Protein AF-A0AB33KWY1-F1 (afdb_monomer_lite)

Secondary structure (DSSP, 8-state):
-----------------------------S-B-TTS-B--EEEEE-PPP--------------------PPP-EEEEEPTTS--EEEEE-HHHHHHHHHHHHHHHHHHHHSPPSSPEEEEGGG--TT-EE-SSS-EEEEEEEEETTEEEEEEEETTS-EEEEEEETT-EEEEEEPPP---

Radius of gyration: 31.75 Å; chains: 1; bounding box: 104×42×76 Å

Structure (mmCIF, N/CA/C/O backbone):
data_AF-A0AB33KWY1-F1
#
_entry.id   AF-A0AB33KWY1-F1
#
loop_
_atom_site.group_PDB
_atom_site.id
_atom_site.type_symbol
_atom_site.label_atom_id
_atom_site.label_alt_id
_atom_site.label_comp_id
_atom_site.label_asym_id
_atom_site.label_entity_id
_atom_site.label_seq_id
_atom_site.pdbx_PDB_ins_code
_atom_site.Cartn_x
_atom_site.Cartn_y
_atom_site.Cartn_z
_atom_site.occupancy
_atom_site.B_iso_or_equiv
_atom_site.auth_seq_id
_atom_site.auth_comp_id
_atom_site.auth_asym_id
_atom_site.auth_atom_id
_atom_site.pdbx_PDB_model_num
ATOM 1 N N . MET A 1 1 ? 83.513 -24.242 29.866 1.00 37.44 1 MET A N 1
ATOM 2 C CA . MET A 1 1 ? 82.683 -25.271 29.199 1.00 37.44 1 MET A CA 1
ATOM 3 C C . MET A 1 1 ? 81.243 -24.790 29.287 1.00 37.44 1 MET A C 1
ATOM 5 O O . MET A 1 1 ? 80.741 -24.679 30.389 1.00 37.44 1 MET A O 1
ATOM 9 N N . LEU A 1 2 ? 80.752 -24.073 28.278 1.00 33.34 2 LEU A N 1
ATOM 10 C CA . LEU A 1 2 ? 80.119 -24.556 27.037 1.00 33.34 2 LEU A CA 1
ATOM 11 C C . LEU A 1 2 ? 78.645 -24.973 27.215 1.00 33.34 2 LEU A C 1
ATOM 13 O O . LEU A 1 2 ? 78.361 -26.054 27.707 1.00 33.34 2 LEU A O 1
ATOM 17 N N . ALA A 1 3 ? 77.793 -24.087 26.679 1.00 32.53 3 ALA A N 1
ATOM 18 C CA . ALA A 1 3 ? 76.580 -24.318 25.887 1.00 32.53 3 ALA A CA 1
ATOM 19 C C . ALA A 1 3 ? 75.282 -24.835 26.547 1.00 32.53 3 ALA A C 1
ATOM 21 O O . ALA A 1 3 ? 75.235 -25.874 27.189 1.00 32.53 3 ALA A O 1
ATOM 22 N N . GLY A 1 4 ? 74.193 -24.117 26.244 1.00 32.44 4 GLY A N 1
ATOM 23 C CA . GLY A 1 4 ? 72.795 -24.488 26.493 1.00 32.44 4 GLY A CA 1
ATOM 24 C C . GLY A 1 4 ? 71.893 -23.252 26.356 1.00 32.44 4 GLY A C 1
ATOM 25 O O . GLY A 1 4 ? 71.630 -22.580 27.339 1.00 32.44 4 GLY A O 1
ATOM 26 N N . ALA A 1 5 ? 71.685 -22.730 25.144 1.00 35.81 5 ALA A N 1
ATOM 27 C CA . ALA A 1 5 ? 70.582 -23.073 24.234 1.00 35.81 5 ALA A CA 1
ATOM 28 C C . ALA A 1 5 ? 69.291 -22.275 24.514 1.00 35.81 5 ALA A C 1
ATOM 30 O O . ALA A 1 5 ? 68.723 -22.355 25.596 1.00 35.81 5 ALA A O 1
ATOM 31 N N . GLY A 1 6 ? 68.796 -21.566 23.487 1.00 36.12 6 GLY A N 1
ATOM 32 C CA . GLY A 1 6 ? 67.370 -21.234 23.384 1.00 36.12 6 GLY A CA 1
ATOM 33 C C . GLY A 1 6 ? 66.984 -19.769 23.178 1.00 36.12 6 GLY A C 1
ATOM 34 O O . GLY A 1 6 ? 66.103 -19.280 23.878 1.00 36.12 6 GLY A O 1
ATOM 35 N N . GLN A 1 7 ? 67.550 -19.077 22.184 1.00 37.16 7 GLN A N 1
ATOM 36 C CA . GLN A 1 7 ? 66.869 -17.931 21.567 1.00 37.16 7 GLN A CA 1
ATOM 37 C C . GLN A 1 7 ? 65.548 -18.412 20.947 1.00 37.16 7 GLN A C 1
ATOM 39 O O . GLN A 1 7 ? 65.553 -19.173 19.981 1.00 37.16 7 GLN A O 1
ATOM 44 N N . ARG A 1 8 ? 64.414 -17.969 21.499 1.00 41.50 8 ARG A N 1
ATOM 45 C CA . ARG A 1 8 ? 63.113 -18.027 20.824 1.00 41.50 8 ARG A CA 1
ATOM 46 C C . ARG A 1 8 ? 62.807 -16.647 20.232 1.00 41.50 8 ARG A C 1
ATOM 48 O O . ARG A 1 8 ? 62.908 -15.660 20.960 1.00 41.50 8 ARG A O 1
ATOM 55 N N . PRO A 1 9 ? 62.480 -16.559 18.934 1.00 45.38 9 PRO A N 1
ATOM 56 C CA . PRO A 1 9 ? 62.230 -15.291 18.267 1.00 45.38 9 PRO A CA 1
ATOM 57 C C . PRO A 1 9 ? 60.916 -14.664 18.735 1.00 45.38 9 PRO A C 1
ATOM 59 O O . PRO A 1 9 ? 59.958 -15.354 19.088 1.00 45.38 9 PRO A O 1
ATOM 62 N N . TYR A 1 10 ? 60.903 -13.332 18.702 1.00 35.53 10 TYR A N 1
ATOM 63 C CA . TYR A 1 10 ? 59.725 -12.486 18.814 1.00 35.53 10 TYR A CA 1
ATOM 64 C C . TYR A 1 10 ? 58.577 -13.054 17.974 1.00 35.53 10 TYR A C 1
ATOM 66 O O . TYR A 1 10 ? 58.658 -13.118 16.748 1.00 35.53 10 TYR A O 1
ATOM 74 N N . GLY A 1 11 ? 57.501 -13.461 18.646 1.00 34.72 11 GLY A N 1
ATOM 75 C CA . GLY A 1 11 ? 56.232 -13.740 17.997 1.00 34.72 11 GLY A CA 1
ATOM 76 C C . GLY A 1 11 ? 55.679 -12.439 17.431 1.00 34.72 11 GLY A C 1
ATOM 77 O O . GLY A 1 11 ? 55.126 -11.624 18.168 1.00 34.72 11 GLY A O 1
ATOM 78 N N . THR A 1 12 ? 55.834 -12.242 16.125 1.00 39.66 12 THR A N 1
ATOM 79 C CA . THR A 1 12 ? 55.033 -11.292 15.360 1.00 39.66 12 THR A CA 1
ATOM 80 C C . THR A 1 12 ? 53.577 -11.714 15.532 1.00 39.66 12 THR A C 1
ATOM 82 O O . THR A 1 12 ? 53.127 -12.676 14.916 1.00 39.66 12 THR A O 1
ATOM 85 N N . ARG A 1 13 ? 52.838 -11.039 16.421 1.00 39.28 13 ARG A N 1
ATOM 86 C CA . ARG A 1 13 ? 51.375 -11.113 16.437 1.00 39.28 13 ARG A CA 1
ATOM 87 C C . ARG A 1 13 ? 50.901 -10.560 15.098 1.00 39.28 13 ARG A C 1
ATOM 89 O O . ARG A 1 13 ? 50.870 -9.346 14.897 1.00 39.28 13 ARG A O 1
ATOM 96 N N . GLU A 1 14 ? 50.581 -11.467 14.183 1.00 36.00 14 GLU A N 1
ATOM 97 C CA . GLU A 1 14 ? 49.795 -11.166 12.999 1.00 36.00 14 GLU A CA 1
ATOM 98 C C . GLU A 1 14 ? 48.543 -10.418 13.454 1.00 36.00 14 GLU A C 1
ATOM 100 O O . GLU A 1 14 ? 47.759 -10.899 14.276 1.00 36.00 14 GLU A O 1
ATOM 105 N N . ARG A 1 15 ? 48.398 -9.183 12.969 1.00 42.16 15 ARG A N 1
ATOM 106 C CA . ARG A 1 15 ? 47.143 -8.451 13.091 1.00 42.16 15 ARG A CA 1
ATOM 107 C C . ARG A 1 15 ? 46.067 -9.336 12.461 1.00 42.16 15 ARG A C 1
ATOM 109 O O . ARG A 1 15 ? 46.265 -9.740 11.312 1.00 42.16 15 ARG A O 1
ATOM 116 N N . PRO A 1 16 ? 44.944 -9.622 13.137 1.00 36.81 16 PRO A N 1
ATOM 117 C CA . PRO A 1 16 ? 43.818 -10.210 12.443 1.00 36.81 16 PRO A CA 1
ATOM 118 C C . PRO A 1 16 ? 43.445 -9.228 11.333 1.00 36.81 16 PRO A C 1
ATOM 120 O O . PRO A 1 16 ? 43.074 -8.083 11.602 1.00 36.81 16 PRO A O 1
ATOM 123 N N . ARG A 1 17 ? 43.636 -9.652 10.075 1.00 39.31 17 ARG A N 1
ATOM 124 C CA . ARG A 1 17 ? 42.999 -9.006 8.931 1.00 39.31 17 ARG A CA 1
ATOM 125 C C . ARG A 1 17 ? 41.537 -8.904 9.316 1.00 39.31 17 ARG A C 1
ATOM 127 O O . ARG A 1 17 ? 40.908 -9.934 9.559 1.00 39.31 17 ARG A O 1
ATOM 134 N N . ALA A 1 18 ? 41.046 -7.674 9.428 1.00 36.94 18 ALA A N 1
ATOM 135 C CA . ALA A 1 18 ? 39.626 -7.422 9.444 1.00 36.94 18 ALA A CA 1
ATOM 136 C C . ALA A 1 18 ? 39.062 -8.224 8.272 1.00 36.94 18 ALA A C 1
ATOM 138 O O . ALA A 1 18 ? 39.355 -7.922 7.112 1.00 36.94 18 ALA A O 1
ATOM 139 N N . ARG A 1 19 ? 38.323 -9.296 8.580 1.00 39.16 19 ARG A N 1
ATOM 140 C CA . ARG A 1 19 ? 37.259 -9.706 7.688 1.00 39.16 19 ARG A CA 1
ATOM 141 C C . ARG A 1 19 ? 36.427 -8.444 7.577 1.00 39.16 19 ARG A C 1
ATOM 143 O O . ARG A 1 19 ? 35.777 -8.034 8.532 1.00 39.16 19 ARG A O 1
ATOM 150 N N . GLN A 1 20 ? 36.561 -7.761 6.450 1.00 38.94 20 GLN A N 1
ATOM 151 C CA . GLN A 1 20 ? 35.429 -7.041 5.925 1.00 38.94 20 GLN A CA 1
ATOM 152 C C . GLN A 1 20 ? 34.427 -8.154 5.651 1.00 38.94 20 GLN A C 1
ATOM 154 O O . GLN A 1 20 ? 34.412 -8.739 4.572 1.00 38.94 20 GLN A O 1
ATOM 159 N N . ASP A 1 21 ? 33.684 -8.527 6.692 1.00 34.88 21 ASP A N 1
ATOM 160 C CA . ASP A 1 21 ? 32.344 -9.024 6.510 1.00 34.88 21 ASP A CA 1
ATOM 161 C C . ASP A 1 21 ? 31.674 -7.857 5.794 1.00 34.88 21 ASP A C 1
ATOM 163 O O . ASP A 1 21 ? 31.240 -6.869 6.386 1.00 34.88 21 ASP A O 1
ATOM 167 N N . THR A 1 22 ? 31.748 -7.888 4.465 1.00 40.47 22 THR A N 1
ATOM 168 C CA . THR A 1 22 ? 30.72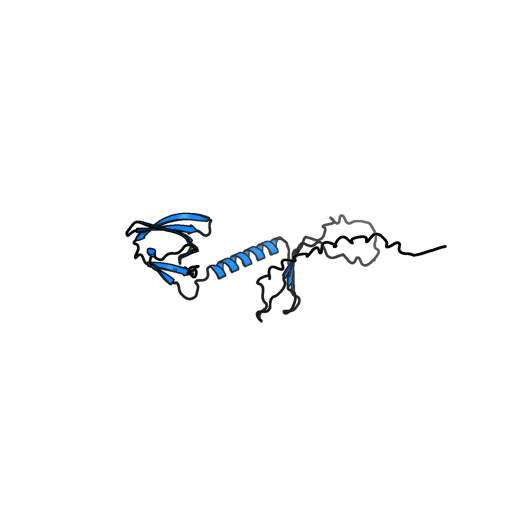8 -7.270 3.654 1.00 40.47 22 THR A CA 1
ATOM 169 C C . THR A 1 22 ? 29.486 -8.003 4.116 1.00 40.47 22 THR A C 1
ATOM 171 O O . THR A 1 22 ? 29.190 -9.101 3.652 1.00 40.47 22 THR A O 1
ATOM 174 N N . GLU A 1 23 ? 28.819 -7.446 5.126 1.00 34.72 23 GLU A N 1
ATOM 175 C CA . GLU A 1 23 ? 27.403 -7.652 5.335 1.00 34.72 23 GLU A CA 1
ATOM 176 C C . GLU A 1 23 ? 26.762 -7.121 4.057 1.00 34.72 23 GLU A C 1
ATOM 178 O O . GLU A 1 23 ? 26.259 -6.000 3.978 1.00 34.72 23 GLU A O 1
ATOM 183 N N . GLU A 1 24 ? 26.855 -7.935 3.005 1.00 37.22 24 GLU A N 1
ATOM 184 C CA . GLU A 1 24 ? 25.939 -7.957 1.896 1.00 37.22 24 GLU A CA 1
ATOM 185 C C . GLU A 1 24 ? 24.619 -8.305 2.561 1.00 37.22 24 GLU A C 1
ATOM 187 O O . GLU A 1 24 ? 24.208 -9.461 2.664 1.00 37.22 24 GLU A O 1
ATOM 192 N N . THR A 1 25 ? 24.011 -7.270 3.139 1.00 32.94 25 THR A N 1
ATOM 193 C CA . THR A 1 25 ? 22.641 -7.263 3.597 1.00 32.94 25 THR A CA 1
ATOM 194 C C . THR A 1 25 ? 21.845 -7.422 2.316 1.00 32.94 25 THR A C 1
ATOM 196 O O . THR A 1 25 ? 21.351 -6.459 1.733 1.00 32.94 25 THR A O 1
ATOM 199 N N . THR A 1 26 ? 21.800 -8.659 1.825 1.00 44.25 26 THR A N 1
ATOM 200 C CA . THR A 1 26 ? 20.863 -9.111 0.821 1.00 44.25 26 THR A CA 1
ATOM 201 C C . THR A 1 26 ? 19.531 -9.050 1.540 1.00 44.25 26 THR A C 1
ATOM 203 O O . THR A 1 26 ? 19.062 -10.033 2.109 1.00 44.25 26 THR A O 1
ATOM 206 N N . MET A 1 27 ? 18.953 -7.849 1.617 1.00 43.56 27 MET A N 1
ATOM 207 C CA . MET A 1 27 ? 17.535 -7.714 1.884 1.00 43.56 27 MET A CA 1
ATOM 208 C C . MET A 1 27 ? 16.878 -8.530 0.784 1.00 43.56 27 MET A C 1
ATOM 210 O O . MET A 1 27 ? 16.948 -8.156 -0.386 1.00 43.56 27 MET A O 1
ATOM 214 N N . GLY A 1 28 ? 16.375 -9.716 1.143 1.00 52.44 28 GLY A N 1
ATOM 215 C CA . GLY A 1 28 ? 15.718 -10.601 0.196 1.00 52.44 28 GLY A CA 1
ATOM 216 C C . GLY A 1 28 ? 14.698 -9.762 -0.552 1.00 52.44 28 GLY A C 1
ATOM 217 O O . GLY A 1 28 ? 13.846 -9.143 0.079 1.00 52.44 28 GLY A O 1
ATOM 218 N N . SER A 1 29 ? 14.836 -9.680 -1.876 1.00 63.66 29 SER A N 1
ATOM 219 C CA . SER A 1 29 ? 14.166 -8.671 -2.705 1.00 63.66 29 SER A CA 1
ATOM 220 C C . SER A 1 29 ? 12.630 -8.695 -2.609 1.00 63.66 29 SER A C 1
ATOM 222 O O . SER A 1 29 ? 11.982 -7.861 -3.229 1.00 63.66 29 SER A O 1
ATOM 224 N N . GLY A 1 30 ? 12.036 -9.667 -1.903 1.00 75.62 30 GLY A N 1
ATOM 225 C CA . GLY A 1 30 ? 10.594 -9.910 -1.832 1.00 75.62 30 GLY A CA 1
ATOM 226 C C . GLY A 1 30 ? 10.006 -10.432 -3.144 1.00 75.62 30 GLY A C 1
ATOM 227 O O . GLY A 1 30 ? 8.813 -10.701 -3.219 1.00 75.62 30 GLY A O 1
ATOM 228 N N . ILE A 1 31 ? 10.840 -10.584 -4.173 1.00 79.00 31 ILE A N 1
ATOM 229 C CA . ILE A 1 31 ? 10.451 -10.994 -5.517 1.00 79.00 31 ILE A CA 1
ATOM 230 C C . ILE A 1 31 ? 10.595 -12.509 -5.613 1.00 79.00 31 ILE A C 1
ATOM 232 O O . ILE A 1 31 ? 11.632 -13.072 -5.253 1.00 79.00 31 ILE A O 1
ATOM 236 N N . THR A 1 32 ? 9.538 -13.159 -6.092 1.00 83.38 32 THR A N 1
ATOM 237 C CA . THR A 1 32 ? 9.484 -14.605 -6.315 1.00 83.38 32 THR A CA 1
ATOM 238 C C . THR A 1 32 ? 9.068 -14.908 -7.750 1.00 83.38 32 THR A C 1
ATOM 240 O O . THR A 1 32 ? 8.419 -14.085 -8.397 1.00 83.38 32 THR A O 1
ATOM 243 N N . ASP A 1 33 ? 9.486 -16.060 -8.269 1.00 81.31 33 ASP A N 1
ATOM 244 C CA . ASP A 1 33 ? 8.992 -16.575 -9.542 1.00 81.31 33 ASP A CA 1
ATOM 245 C C . ASP A 1 33 ? 7.571 -17.146 -9.410 1.00 81.31 33 ASP A C 1
ATOM 247 O O . ASP A 1 33 ? 6.981 -17.168 -8.328 1.00 81.31 33 ASP A O 1
ATOM 251 N N . ALA A 1 34 ? 7.007 -17.614 -10.525 1.00 81.12 34 ALA A N 1
ATOM 252 C CA . ALA A 1 34 ? 5.677 -18.222 -10.543 1.00 81.12 34 ALA A CA 1
ATOM 253 C C . ALA A 1 34 ? 5.570 -19.487 -9.663 1.00 81.12 34 ALA A C 1
ATOM 255 O O . ALA A 1 34 ? 4.470 -19.840 -9.245 1.00 81.12 34 ALA A O 1
ATOM 256 N N . ASP A 1 35 ? 6.698 -20.134 -9.352 1.00 82.12 35 ASP A N 1
ATOM 257 C CA . ASP A 1 35 ? 6.786 -21.293 -8.461 1.00 82.12 35 ASP A CA 1
ATOM 258 C C . ASP A 1 35 ? 7.011 -20.883 -6.988 1.00 82.12 35 ASP A C 1
ATOM 260 O O . ASP A 1 35 ? 7.187 -21.739 -6.116 1.00 82.12 35 ASP A O 1
ATOM 264 N N . GLY A 1 36 ? 7.019 -19.578 -6.689 1.00 81.00 36 GLY A N 1
ATOM 265 C CA . GLY A 1 36 ? 7.222 -19.024 -5.351 1.00 81.00 36 GLY A CA 1
ATOM 266 C C . GLY A 1 36 ? 8.678 -19.027 -4.879 1.00 81.00 36 GLY A C 1
ATOM 267 O O . GLY A 1 36 ? 8.938 -18.829 -3.690 1.00 81.00 36 GLY A O 1
ATOM 268 N N . ARG A 1 37 ? 9.652 -19.258 -5.766 1.00 81.00 37 ARG A N 1
ATOM 269 C CA . ARG A 1 37 ? 11.077 -19.268 -5.410 1.00 81.00 37 ARG A CA 1
ATOM 270 C C . ARG A 1 37 ? 11.650 -17.855 -5.450 1.00 81.00 37 ARG A C 1
ATOM 272 O O . ARG A 1 37 ? 11.329 -17.112 -6.372 1.00 81.00 37 ARG A O 1
ATOM 279 N N . PRO A 1 38 ? 12.520 -17.469 -4.501 1.00 80.12 38 PRO A N 1
ATOM 280 C CA . PRO A 1 38 ? 13.109 -16.135 -4.483 1.00 80.12 38 PRO A CA 1
ATOM 281 C C . PRO A 1 38 ? 13.958 -15.880 -5.734 1.00 80.12 38 PRO A C 1
ATOM 283 O O . PRO A 1 38 ? 14.770 -16.719 -6.124 1.00 80.12 38 PRO A O 1
ATOM 286 N N . VAL A 1 39 ? 13.787 -14.698 -6.325 1.00 81.62 39 VAL A N 1
ATOM 287 C CA . VAL A 1 39 ? 14.486 -14.259 -7.539 1.00 81.62 39 VAL A CA 1
ATOM 288 C C . VAL A 1 39 ? 15.340 -13.029 -7.218 1.00 81.62 39 VAL A C 1
ATOM 290 O O . VAL A 1 39 ? 14.798 -11.994 -6.819 1.00 81.62 39 VAL A O 1
ATOM 293 N N . PRO A 1 40 ? 16.672 -13.097 -7.394 1.00 81.62 40 PRO A N 1
ATOM 294 C CA . PRO A 1 40 ? 17.539 -11.931 -7.266 1.00 81.62 40 PRO A CA 1
ATOM 295 C C . PRO A 1 40 ? 17.300 -10.937 -8.406 1.00 81.62 40 PRO A C 1
ATOM 297 O O . PRO A 1 40 ? 17.252 -11.330 -9.577 1.00 81.62 40 PRO A O 1
ATOM 300 N N . VAL A 1 41 ? 17.217 -9.647 -8.067 1.00 82.31 41 VAL A N 1
ATOM 301 C CA . VAL A 1 41 ? 17.056 -8.555 -9.035 1.00 82.31 41 VAL A CA 1
ATOM 302 C C . VAL A 1 41 ? 18.232 -7.596 -8.949 1.00 82.31 41 VAL A C 1
ATOM 304 O O . VAL A 1 41 ? 18.570 -7.102 -7.876 1.00 82.31 41 VAL A O 1
ATOM 307 N N . THR A 1 42 ? 18.847 -7.309 -10.092 1.00 83.00 42 THR A N 1
ATOM 308 C CA . THR A 1 42 ? 19.923 -6.321 -10.209 1.00 83.00 42 THR A CA 1
ATOM 309 C C . THR A 1 42 ? 19.489 -5.213 -11.158 1.00 83.00 42 THR A C 1
ATOM 311 O O . THR A 1 42 ? 19.101 -5.483 -12.294 1.00 83.00 42 THR A O 1
ATOM 314 N N . VAL A 1 43 ? 19.572 -3.962 -10.701 1.00 83.75 43 VAL A N 1
ATOM 315 C CA . VAL A 1 43 ? 19.326 -2.773 -11.525 1.00 83.75 43 VAL A CA 1
ATOM 316 C C . VAL A 1 43 ? 20.656 -2.081 -11.779 1.00 83.75 43 VAL A C 1
ATOM 318 O O . VAL A 1 43 ? 21.350 -1.694 -10.841 1.00 83.75 43 VAL A O 1
ATOM 321 N N . THR A 1 44 ? 21.016 -1.922 -13.047 1.00 83.75 44 THR A N 1
ATOM 322 C CA . THR A 1 44 ? 22.267 -1.282 -13.460 1.00 83.75 44 THR A CA 1
ATOM 323 C C . THR A 1 44 ? 21.970 -0.002 -14.225 1.00 83.75 44 THR A C 1
ATOM 325 O O . THR A 1 44 ? 21.331 -0.031 -15.279 1.00 83.75 44 THR A O 1
ATOM 328 N N . ALA A 1 45 ? 22.472 1.124 -13.723 1.00 75.88 45 ALA A N 1
ATOM 329 C CA . ALA A 1 45 ? 22.663 2.324 -14.528 1.00 75.88 45 ALA A CA 1
ATOM 330 C C . ALA A 1 45 ? 24.024 2.179 -15.220 1.00 75.88 45 ALA A C 1
ATOM 332 O O . ALA A 1 45 ? 25.035 2.073 -14.530 1.00 75.88 45 ALA A O 1
ATOM 333 N N . GLY A 1 46 ? 24.061 2.076 -16.550 1.00 64.06 46 GLY A N 1
ATOM 334 C CA . GLY A 1 46 ? 25.292 1.664 -17.224 1.00 64.06 46 GLY A CA 1
ATOM 335 C C . GLY A 1 46 ? 25.410 2.106 -18.674 1.00 64.06 46 GLY A C 1
ATOM 336 O O . GLY A 1 46 ? 24.491 1.915 -19.465 1.00 64.06 46 GLY A O 1
ATOM 337 N N . GLU A 1 47 ? 26.573 2.699 -18.937 1.00 54.69 47 GLU A N 1
ATOM 338 C CA . GLU A 1 47 ? 27.167 3.232 -20.167 1.00 54.69 47 GLU A CA 1
ATOM 339 C C . GLU A 1 47 ? 27.143 2.282 -21.382 1.00 54.69 47 GLU A C 1
ATO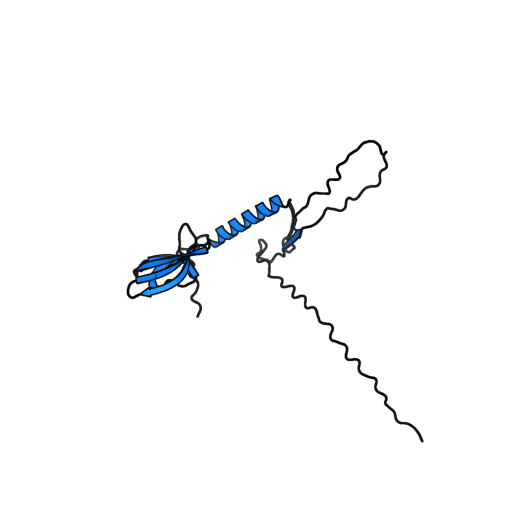M 341 O O . GLU A 1 47 ? 26.788 1.107 -21.270 1.00 54.69 47 GLU A O 1
ATOM 346 N N . PRO A 1 48 ? 27.469 2.792 -22.580 1.00 43.84 48 PRO A N 1
ATOM 347 C CA . PRO A 1 48 ? 27.133 2.125 -23.820 1.00 43.84 48 PRO A CA 1
ATOM 348 C C . PRO A 1 48 ? 27.894 0.844 -24.098 1.00 43.84 48 PRO A C 1
ATOM 350 O O . PRO A 1 48 ? 29.039 0.663 -23.693 1.00 43.84 48 PRO A O 1
ATOM 353 N N . ALA A 1 49 ? 27.250 -0.008 -24.896 1.00 44.69 49 ALA A N 1
ATOM 354 C CA . ALA A 1 49 ? 27.885 -1.170 -25.489 1.00 44.69 49 ALA A CA 1
ATOM 355 C C . ALA A 1 49 ? 29.212 -0.771 -26.167 1.00 44.69 49 ALA A C 1
ATOM 357 O O . ALA A 1 49 ? 29.244 0.242 -26.874 1.00 44.69 49 ALA A O 1
ATOM 358 N N . PRO A 1 50 ? 30.298 -1.546 -25.996 1.00 39.81 50 PRO A N 1
ATOM 359 C CA . PRO A 1 50 ? 31.520 -1.309 -26.741 1.00 39.81 50 PRO A CA 1
ATOM 360 C C . PRO A 1 50 ? 31.226 -1.496 -28.231 1.00 39.81 50 PRO A C 1
ATOM 362 O O . PRO A 1 50 ? 30.878 -2.590 -28.678 1.00 39.81 50 PRO A O 1
ATOM 365 N N . SER A 1 51 ? 31.357 -0.414 -28.998 1.00 41.84 51 SER A N 1
ATOM 366 C CA . SER A 1 51 ? 31.390 -0.464 -30.454 1.00 41.84 51 SER A CA 1
ATOM 367 C C . SER A 1 51 ? 32.549 -1.362 -30.877 1.00 41.84 51 SER A C 1
ATOM 369 O O . SER A 1 51 ? 33.709 -0.958 -30.827 1.00 41.84 51 SER A O 1
ATOM 371 N N . THR A 1 52 ? 32.256 -2.585 -31.308 1.00 37.28 52 THR A N 1
ATOM 372 C CA . THR A 1 52 ? 33.189 -3.360 -32.125 1.00 37.28 52 THR A CA 1
ATOM 373 C C . THR A 1 52 ? 33.315 -2.648 -33.465 1.00 37.28 52 THR A C 1
ATOM 375 O O . THR A 1 52 ? 32.498 -2.847 -34.364 1.00 37.28 52 THR A O 1
ATOM 378 N N . VAL A 1 53 ? 34.301 -1.759 -33.576 1.00 37.66 53 VAL A N 1
ATOM 379 C CA . VAL A 1 53 ? 34.675 -1.135 -34.845 1.00 37.66 53 VAL A CA 1
ATOM 380 C C . VAL A 1 53 ? 35.390 -2.207 -35.660 1.00 37.66 53 VAL A C 1
ATOM 382 O O . VAL A 1 53 ? 36.523 -2.576 -35.360 1.00 37.66 53 VAL A O 1
ATOM 385 N N . ALA A 1 54 ? 34.694 -2.767 -36.647 1.00 39.50 54 ALA A N 1
ATOM 386 C CA . ALA A 1 54 ? 35.337 -3.542 -37.693 1.00 39.50 54 ALA A CA 1
ATOM 387 C C . ALA A 1 54 ? 36.169 -2.576 -38.545 1.00 39.50 54 ALA A C 1
ATOM 389 O O . ALA A 1 54 ? 35.655 -1.599 -39.088 1.00 39.50 54 ALA A O 1
ATOM 390 N N . GLU A 1 55 ? 37.466 -2.847 -38.601 1.00 41.47 55 GLU A N 1
ATOM 391 C CA . GLU A 1 55 ? 38.462 -2.146 -39.398 1.00 41.47 55 GLU A CA 1
ATOM 392 C C . GLU A 1 55 ? 38.080 -2.231 -40.887 1.00 41.47 55 GLU A C 1
ATOM 394 O O . GLU A 1 55 ? 38.010 -3.314 -41.468 1.00 41.47 55 GLU A O 1
ATOM 399 N N . GLY A 1 56 ? 37.777 -1.087 -41.501 1.00 33.25 56 GLY A N 1
ATOM 400 C CA . GLY A 1 56 ? 37.392 -0.991 -42.906 1.00 33.25 56 GLY A CA 1
ATOM 401 C C . GLY A 1 56 ? 37.598 0.430 -43.413 1.00 33.25 56 GLY A C 1
ATOM 402 O O . GLY A 1 56 ? 36.805 1.321 -43.131 1.00 33.25 56 GLY A O 1
ATOM 403 N N . ALA A 1 57 ? 38.707 0.635 -44.118 1.00 46.41 57 ALA A N 1
ATOM 404 C CA . ALA A 1 57 ? 39.148 1.903 -44.681 1.00 46.41 57 ALA A CA 1
ATOM 405 C C . ALA A 1 57 ? 38.136 2.533 -45.662 1.00 46.41 57 ALA A C 1
ATOM 407 O O . ALA A 1 57 ? 37.715 1.863 -46.603 1.00 46.41 57 ALA A O 1
ATOM 408 N N . ALA A 1 58 ? 37.840 3.832 -45.499 1.00 36.09 58 ALA A N 1
ATOM 409 C CA . ALA A 1 58 ? 37.473 4.752 -46.587 1.00 36.09 58 ALA A CA 1
ATOM 410 C C . ALA A 1 58 ? 37.564 6.238 -46.149 1.00 36.09 58 ALA A C 1
ATOM 412 O O . ALA A 1 58 ? 37.063 6.610 -45.093 1.00 36.09 58 ALA A O 1
ATOM 413 N N . ASP A 1 59 ? 38.238 7.024 -46.996 1.00 34.78 59 ASP A N 1
ATOM 414 C CA . ASP A 1 59 ? 38.469 8.482 -47.121 1.00 34.78 59 ASP A CA 1
ATOM 415 C C . ASP A 1 59 ? 37.901 9.533 -46.126 1.00 34.78 59 ASP A C 1
ATOM 417 O O . ASP A 1 59 ? 36.708 9.537 -45.816 1.00 34.78 59 ASP A O 1
ATOM 421 N N . PRO A 1 60 ? 38.698 10.567 -45.751 1.00 41.34 60 PRO A N 1
ATOM 422 C CA . PRO A 1 60 ? 38.252 11.688 -44.931 1.00 41.34 60 PRO A CA 1
ATOM 423 C C . PRO A 1 60 ? 37.851 12.896 -45.794 1.00 41.34 60 PRO A C 1
ATOM 425 O O . PRO A 1 60 ? 38.605 13.857 -45.942 1.00 41.34 60 PRO A O 1
ATOM 428 N N . ALA A 1 61 ? 36.636 12.903 -46.334 1.00 43.78 61 ALA A N 1
ATOM 429 C CA . ALA A 1 61 ? 36.023 14.153 -46.772 1.00 43.78 61 ALA A CA 1
ATOM 430 C C . ALA A 1 61 ? 34.504 14.092 -46.604 1.00 43.78 61 ALA A C 1
ATOM 432 O O . ALA A 1 61 ? 33.810 13.369 -47.312 1.00 43.78 61 ALA A O 1
ATOM 433 N N . THR A 1 62 ? 33.997 14.961 -45.725 1.00 44.31 62 THR A N 1
ATOM 434 C CA . THR A 1 62 ? 32.573 15.272 -45.486 1.00 44.31 62 THR A CA 1
ATOM 435 C C . THR A 1 62 ? 31.815 14.322 -44.547 1.00 44.31 62 THR A C 1
ATOM 437 O O . THR A 1 62 ? 31.049 13.474 -44.983 1.00 44.31 62 THR A O 1
ATOM 440 N N . ALA A 1 63 ? 31.928 14.548 -43.234 1.00 40.44 63 ALA A N 1
ATOM 441 C CA . ALA A 1 63 ? 30.827 14.310 -42.295 1.00 40.44 63 ALA A CA 1
ATOM 442 C C . ALA A 1 63 ? 31.071 15.083 -40.990 1.00 40.44 63 ALA A C 1
ATOM 444 O O . ALA A 1 63 ? 31.854 14.673 -40.138 1.00 40.44 63 ALA A O 1
ATOM 445 N N . THR A 1 64 ? 30.357 16.190 -40.791 1.00 44.94 64 THR A N 1
ATOM 446 C CA . THR A 1 64 ? 30.031 16.702 -39.454 1.00 44.94 64 THR A CA 1
ATOM 447 C C . THR A 1 64 ? 29.056 15.726 -38.790 1.00 44.94 64 THR A C 1
ATOM 449 O O . THR A 1 64 ? 27.867 15.998 -38.640 1.00 44.94 64 THR A O 1
ATOM 452 N N . ALA A 1 65 ? 29.549 14.547 -38.410 1.00 45.69 65 ALA A N 1
ATOM 453 C CA . ALA A 1 65 ? 28.831 13.663 -37.512 1.00 45.69 65 ALA A CA 1
ATOM 454 C C . ALA A 1 65 ? 28.991 14.238 -36.103 1.00 45.69 65 ALA A C 1
ATOM 456 O O . ALA A 1 65 ? 30.051 14.155 -35.489 1.00 45.69 65 ALA A O 1
ATOM 457 N N . LYS A 1 66 ? 27.934 14.891 -35.618 1.00 47.47 66 LYS A N 1
ATOM 458 C CA . LYS A 1 66 ? 27.754 15.187 -34.200 1.00 47.47 66 LYS A CA 1
ATOM 459 C C . LYS A 1 66 ? 27.872 13.854 -33.463 1.00 47.47 66 LYS A C 1
ATOM 461 O O . LYS A 1 66 ? 26.945 13.048 -33.545 1.00 47.47 66 LYS A O 1
ATOM 466 N N . ASP A 1 67 ? 29.013 13.632 -32.817 1.00 46.94 67 ASP A N 1
ATOM 467 C CA . ASP A 1 67 ? 29.278 12.482 -31.959 1.00 46.94 67 ASP A CA 1
ATOM 468 C C . ASP A 1 67 ? 28.243 12.486 -30.832 1.00 46.94 67 ASP A C 1
ATOM 470 O O . ASP A 1 67 ? 28.365 13.159 -29.808 1.00 46.94 67 ASP A O 1
ATOM 474 N N . THR A 1 68 ? 27.108 11.855 -31.111 1.00 48.25 68 THR A N 1
ATOM 475 C CA . THR A 1 68 ? 26.023 11.711 -30.160 1.00 48.25 68 THR A CA 1
ATOM 476 C C . THR A 1 68 ? 26.335 10.404 -29.484 1.00 48.25 68 THR A C 1
ATOM 478 O O . THR A 1 68 ? 25.913 9.344 -29.949 1.00 48.25 68 THR A O 1
ATOM 481 N N . GLY A 1 69 ? 27.157 10.504 -28.437 1.00 57.78 69 GLY A N 1
ATOM 482 C CA . GLY A 1 69 ? 27.478 9.383 -27.581 1.00 57.78 69 GLY A CA 1
ATOM 483 C C . GLY A 1 69 ? 26.201 8.578 -27.293 1.00 57.78 69 GLY A C 1
ATOM 484 O O . GLY A 1 69 ? 25.123 9.158 -27.118 1.00 57.78 69 GLY A O 1
ATOM 485 N N . PRO A 1 70 ? 26.281 7.250 -27.333 1.00 64.44 70 PRO A N 1
ATOM 486 C CA . PRO 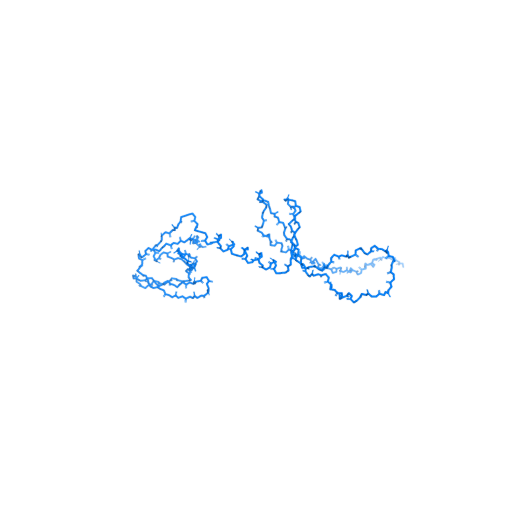A 1 70 ? 25.128 6.370 -27.182 1.00 64.44 70 PRO A CA 1
ATOM 487 C C . PRO A 1 70 ? 24.282 6.731 -25.952 1.00 64.44 70 PRO A C 1
ATOM 489 O O . PRO A 1 70 ? 24.786 6.956 -24.852 1.00 64.44 70 PRO A O 1
ATOM 492 N N . ALA A 1 71 ? 22.971 6.826 -26.182 1.00 75.38 71 ALA A N 1
ATOM 493 C CA . ALA A 1 71 ? 22.023 7.348 -25.208 1.00 75.38 71 ALA A CA 1
ATOM 494 C C . ALA A 1 71 ? 22.006 6.508 -23.915 1.00 75.38 71 ALA A C 1
ATOM 496 O O . ALA A 1 71 ? 22.064 5.276 -23.994 1.00 75.38 71 ALA A O 1
ATOM 497 N N . PRO A 1 72 ? 21.864 7.144 -22.736 1.00 80.38 72 PRO A N 1
ATOM 498 C CA . PRO A 1 72 ? 21.851 6.448 -21.453 1.00 80.38 72 PRO A CA 1
ATOM 499 C C . PRO A 1 72 ? 20.724 5.409 -21.386 1.00 80.38 72 PRO A C 1
ATOM 501 O O . PRO A 1 72 ? 19.607 5.646 -21.859 1.00 80.38 72 PRO A O 1
ATOM 504 N N . ARG A 1 73 ? 21.014 4.261 -20.766 1.00 85.44 73 ARG A N 1
ATOM 505 C CA . ARG A 1 73 ? 20.082 3.140 -20.587 1.00 85.44 73 ARG A CA 1
ATOM 506 C C . ARG A 1 73 ? 20.024 2.703 -19.125 1.00 85.44 73 ARG A C 1
ATOM 508 O O . ARG A 1 73 ? 20.982 2.860 -18.370 1.00 85.44 73 ARG A O 1
ATOM 515 N N . VAL A 1 74 ? 18.888 2.127 -18.750 1.00 86.38 74 VAL A N 1
ATOM 516 C CA . VAL A 1 74 ? 18.669 1.444 -17.471 1.00 86.38 74 VAL A CA 1
ATOM 517 C C . VAL A 1 74 ? 18.484 -0.040 -17.761 1.00 86.38 74 VAL A C 1
ATOM 519 O O . VAL A 1 74 ? 17.638 -0.390 -18.582 1.00 86.38 74 VAL A O 1
ATOM 522 N N . GLY A 1 75 ? 19.277 -0.892 -17.113 1.00 85.88 75 GLY A N 1
ATOM 523 C CA . GLY A 1 75 ? 19.180 -2.349 -17.198 1.00 85.88 75 GLY A CA 1
ATOM 524 C C . GLY A 1 75 ? 18.512 -2.948 -15.962 1.00 85.88 75 GLY A C 1
ATOM 525 O O . GLY A 1 75 ? 18.796 -2.519 -14.845 1.00 85.88 75 GLY A O 1
ATOM 526 N N . ILE A 1 76 ? 17.647 -3.942 -16.158 1.00 84.12 76 ILE A N 1
ATOM 527 C CA . ILE A 1 76 ? 17.039 -4.756 -15.099 1.00 84.12 76 ILE A CA 1
ATOM 528 C C . ILE A 1 76 ? 17.333 -6.217 -15.424 1.00 84.12 76 ILE A C 1
ATOM 530 O O . ILE A 1 76 ? 17.001 -6.686 -16.513 1.00 84.12 76 ILE A O 1
ATOM 534 N N . ARG A 1 77 ? 17.950 -6.933 -14.485 1.00 84.69 77 ARG A N 1
ATOM 535 C CA . ARG A 1 77 ? 18.254 -8.361 -14.599 1.00 84.69 77 ARG A CA 1
ATOM 536 C C . ARG A 1 77 ? 17.546 -9.140 -13.499 1.00 84.69 77 ARG A C 1
ATOM 538 O O . ARG A 1 77 ? 17.743 -8.840 -12.324 1.00 84.69 77 ARG A O 1
ATOM 545 N N . LEU A 1 78 ? 16.781 -10.157 -13.890 1.00 80.25 78 LEU A N 1
ATOM 546 C CA . LEU A 1 78 ? 16.231 -11.190 -13.012 1.00 80.25 78 LEU A CA 1
ATOM 547 C C . LEU A 1 78 ? 17.093 -12.446 -13.173 1.00 80.25 78 LEU A C 1
ATOM 549 O O . LEU A 1 78 ? 17.263 -12.936 -14.291 1.00 80.25 78 LEU A O 1
ATOM 553 N N . SER A 1 79 ? 17.682 -12.928 -12.082 1.00 76.00 79 SER A N 1
ATOM 554 C CA . SER A 1 79 ? 18.549 -14.116 -12.104 1.00 76.00 79 SER A CA 1
ATOM 555 C C . SER A 1 79 ? 17.765 -15.398 -11.773 1.00 76.00 79 SER A C 1
ATOM 557 O O . SER A 1 79 ? 16.691 -15.308 -11.183 1.00 76.00 79 SER A O 1
ATOM 559 N N . PRO A 1 80 ? 18.271 -16.597 -12.130 1.00 69.31 80 PRO A N 1
ATOM 560 C CA . PRO A 1 80 ? 17.589 -17.874 -11.887 1.00 69.31 80 PRO A CA 1
ATOM 561 C C . PRO A 1 80 ? 17.114 -18.048 -10.431 1.00 69.31 80 PRO A C 1
ATOM 563 O O . PRO A 1 80 ? 17.745 -17.496 -9.524 1.00 69.31 80 PRO A O 1
ATOM 566 N N . PRO A 1 81 ? 16.039 -18.831 -10.192 1.00 57.47 81 PRO A N 1
ATOM 567 C CA . PRO A 1 81 ? 15.694 -20.056 -10.935 1.00 57.47 81 PRO A CA 1
ATOM 568 C C . PRO A 1 81 ? 14.752 -19.930 -12.153 1.00 57.47 81 PRO A C 1
ATOM 570 O O . PRO A 1 81 ? 14.649 -20.894 -12.906 1.00 57.47 81 PRO A O 1
ATOM 573 N N . ALA A 1 82 ? 14.140 -18.774 -12.422 1.00 58.09 82 ALA A N 1
ATOM 574 C CA . ALA A 1 82 ? 13.152 -18.595 -13.505 1.00 58.09 82 ALA A CA 1
ATOM 575 C C . ALA A 1 82 ? 13.725 -18.406 -14.932 1.00 58.09 82 ALA A C 1
ATOM 577 O O . ALA A 1 82 ? 12.979 -18.143 -15.875 1.00 58.09 82 ALA A O 1
ATOM 578 N N . GLY A 1 83 ? 15.044 -18.533 -15.103 1.00 61.25 83 GLY A N 1
ATOM 579 C CA . GLY A 1 83 ? 15.757 -18.121 -16.315 1.00 61.25 83 GLY A CA 1
ATOM 580 C C . GLY A 1 83 ? 16.248 -16.674 -16.232 1.00 61.25 83 GLY A C 1
ATOM 581 O O . GLY A 1 83 ? 15.721 -15.859 -15.479 1.00 61.25 83 GLY A O 1
ATOM 582 N N . GLU A 1 84 ? 17.315 -16.365 -16.966 1.00 71.25 84 GLU A N 1
ATOM 583 C CA . GLU A 1 84 ? 17.882 -15.018 -16.994 1.00 71.25 84 GLU A CA 1
ATOM 584 C C . GLU A 1 84 ? 17.027 -14.108 -17.884 1.00 71.25 84 GLU A C 1
ATOM 586 O O . GLU A 1 84 ? 17.021 -14.248 -19.107 1.00 71.25 84 GLU A O 1
ATOM 591 N N . LEU A 1 85 ? 16.305 -13.170 -17.267 1.00 75.69 85 LEU A N 1
ATOM 592 C CA . LEU A 1 85 ? 15.569 -12.131 -17.981 1.00 75.69 85 LEU A CA 1
ATOM 593 C C . LEU A 1 85 ? 16.339 -10.817 -17.859 1.00 75.69 85 LEU A C 1
ATOM 595 O O . LEU A 1 85 ? 16.517 -10.298 -16.756 1.00 75.69 85 LEU A O 1
ATOM 599 N N . VAL A 1 86 ? 16.793 -10.278 -18.991 1.00 80.62 86 VAL A N 1
ATOM 600 C CA . VAL A 1 86 ? 17.497 -8.992 -19.053 1.00 80.62 86 VAL A CA 1
ATOM 601 C C . VAL A 1 86 ? 16.678 -8.020 -19.883 1.00 80.62 86 VAL A C 1
ATOM 603 O O . VAL A 1 86 ? 16.452 -8.241 -21.072 1.00 80.62 86 VAL A O 1
ATOM 606 N N . TRP A 1 87 ? 16.251 -6.926 -19.261 1.00 81.62 87 TRP A N 1
ATOM 607 C CA . TRP A 1 87 ? 15.564 -5.818 -19.916 1.00 81.62 87 TRP A CA 1
ATOM 608 C C . TRP A 1 87 ? 16.422 -4.565 -19.896 1.00 81.62 87 TRP A C 1
ATOM 610 O O . TRP A 1 87 ? 17.139 -4.302 -18.933 1.00 81.62 87 TRP A O 1
ATOM 620 N N . THR A 1 88 ? 16.318 -3.763 -20.955 1.00 86.56 88 THR A N 1
ATOM 621 C CA . THR A 1 88 ? 16.927 -2.433 -21.013 1.00 86.56 88 THR A CA 1
ATOM 622 C C . THR A 1 88 ? 15.906 -1.413 -21.499 1.00 86.56 88 THR A C 1
ATOM 624 O O . THR A 1 88 ? 15.123 -1.688 -22.406 1.00 86.56 88 THR A O 1
ATOM 627 N N . CYS A 1 89 ? 15.886 -0.230 -20.891 1.00 86.44 89 CYS A N 1
ATOM 628 C CA . CYS A 1 89 ? 14.975 0.851 -21.268 1.00 86.44 89 CYS A CA 1
ATOM 629 C C . CYS A 1 89 ? 15.646 2.229 -21.154 1.00 86.44 89 CYS A C 1
ATOM 631 O O . CYS A 1 89 ? 16.783 2.354 -20.690 1.00 86.44 89 CYS A O 1
ATOM 633 N N . THR A 1 90 ? 14.979 3.275 -21.648 1.00 91.31 90 THR A N 1
ATOM 634 C CA . THR A 1 90 ? 15.415 4.662 -21.427 1.00 91.31 90 THR A CA 1
ATOM 635 C C . THR A 1 90 ? 15.129 5.083 -19.978 1.00 91.31 90 THR A C 1
ATOM 637 O O . THR A 1 90 ? 14.234 4.523 -19.343 1.00 91.31 90 THR A O 1
ATOM 640 N N . PRO A 1 91 ? 15.820 6.106 -19.440 1.00 88.62 91 PRO A N 1
ATOM 641 C CA . PRO A 1 91 ? 15.521 6.627 -18.105 1.00 88.62 91 PRO A CA 1
ATOM 642 C C . PRO A 1 91 ? 14.080 7.126 -17.932 1.00 88.62 91 PRO A C 1
ATOM 644 O O . PRO A 1 91 ? 13.560 7.122 -16.823 1.00 88.62 91 PRO A O 1
ATOM 647 N N . GLU A 1 92 ? 13.433 7.588 -19.002 1.00 89.44 92 GLU A N 1
ATOM 648 C CA . GLU A 1 92 ? 12.026 8.004 -18.978 1.00 89.44 92 GLU A CA 1
ATOM 649 C C . GLU A 1 92 ? 11.093 6.804 -18.792 1.00 89.44 92 GLU A C 1
ATOM 651 O O . GLU A 1 92 ? 10.358 6.763 -17.808 1.00 89.44 92 GLU A O 1
ATOM 656 N N . ALA A 1 93 ? 11.231 5.771 -19.628 1.00 89.19 93 ALA A N 1
ATOM 657 C CA . ALA A 1 93 ? 10.464 4.533 -19.499 1.00 89.19 93 ALA A CA 1
ATOM 658 C C . ALA A 1 93 ? 10.694 3.837 -18.142 1.00 89.19 93 ALA A C 1
ATOM 660 O O . ALA A 1 93 ? 9.769 3.267 -17.568 1.00 89.19 93 ALA A O 1
ATOM 661 N N . ALA A 1 94 ? 11.906 3.926 -17.579 1.00 89.25 94 ALA A N 1
ATOM 662 C CA . ALA A 1 94 ? 12.190 3.416 -16.237 1.00 89.25 94 ALA A CA 1
ATOM 663 C C . ALA A 1 94 ? 11.371 4.135 -15.148 1.00 89.25 94 ALA A C 1
ATOM 665 O O . ALA A 1 94 ? 10.877 3.493 -14.221 1.00 89.25 94 ALA A O 1
ATOM 666 N N . ARG A 1 95 ? 11.200 5.462 -15.256 1.00 91.69 95 ARG A N 1
ATOM 667 C CA . ARG A 1 95 ? 10.368 6.239 -14.320 1.00 91.69 95 ARG A CA 1
ATOM 668 C C . ARG A 1 95 ? 8.889 5.907 -14.478 1.00 91.69 95 ARG A C 1
ATOM 670 O O . ARG A 1 95 ? 8.194 5.796 -13.472 1.00 91.69 95 ARG A O 1
ATOM 677 N N . GLU A 1 96 ? 8.421 5.714 -15.708 1.00 94.94 96 GLU A N 1
ATOM 678 C CA . GLU A 1 96 ? 7.047 5.275 -15.971 1.00 94.94 96 GLU A CA 1
ATOM 679 C C . GLU A 1 96 ? 6.772 3.897 -15.360 1.00 94.94 96 GLU A C 1
ATOM 681 O O . GLU A 1 96 ? 5.786 3.729 -14.644 1.00 94.94 96 GLU A O 1
ATOM 686 N N . LEU A 1 97 ? 7.681 2.933 -15.552 1.00 91.75 97 LEU A N 1
ATOM 687 C CA . LEU A 1 97 ? 7.581 1.608 -14.939 1.00 91.75 97 LEU A CA 1
ATOM 688 C C . LEU A 1 97 ? 7.536 1.700 -13.409 1.00 91.75 97 LEU A C 1
ATOM 690 O O . LEU A 1 97 ? 6.682 1.075 -12.784 1.00 91.75 97 LEU A O 1
ATOM 694 N N . ALA A 1 98 ? 8.411 2.505 -12.802 1.00 90.56 98 ALA A N 1
ATOM 695 C CA . ALA A 1 98 ? 8.414 2.710 -11.356 1.00 90.56 98 ALA A CA 1
ATOM 696 C C . ALA A 1 98 ? 7.084 3.296 -10.850 1.00 90.56 98 ALA A C 1
ATOM 698 O O . ALA A 1 98 ? 6.577 2.859 -9.819 1.00 90.56 98 ALA A O 1
ATOM 699 N N . ALA A 1 99 ? 6.487 4.238 -11.586 1.00 92.56 99 ALA A N 1
ATOM 700 C CA . ALA A 1 99 ? 5.191 4.814 -11.233 1.00 92.56 99 ALA A CA 1
ATOM 701 C C . ALA A 1 99 ? 4.053 3.780 -11.307 1.00 92.56 99 ALA A C 1
ATOM 703 O O . ALA A 1 99 ? 3.187 3.758 -10.432 1.00 92.56 99 ALA A O 1
ATOM 704 N N . VAL A 1 100 ? 4.064 2.906 -12.319 1.00 95.00 100 VAL A N 1
ATOM 705 C CA . VAL A 1 100 ? 3.085 1.814 -12.446 1.00 95.00 100 VAL A CA 1
ATOM 706 C C . VAL A 1 100 ? 3.249 0.797 -11.319 1.00 95.00 100 VAL A C 1
ATOM 708 O O . VAL A 1 100 ? 2.255 0.408 -10.714 1.00 95.00 100 VAL A O 1
ATOM 711 N N . LEU A 1 101 ? 4.483 0.401 -10.997 1.00 92.12 101 LEU A N 1
ATOM 712 C CA . LEU A 1 101 ? 4.758 -0.533 -9.903 1.00 92.12 101 LEU A CA 1
ATOM 713 C C . LEU A 1 101 ? 4.341 0.037 -8.545 1.00 92.12 101 LEU A C 1
ATOM 715 O O . LEU A 1 101 ? 3.731 -0.680 -7.757 1.00 92.12 101 LEU A O 1
ATOM 719 N N . LEU A 1 102 ? 4.612 1.321 -8.286 1.00 89.31 102 LEU A N 1
ATOM 720 C CA . LEU A 1 102 ? 4.168 1.992 -7.064 1.00 89.31 102 LEU A CA 1
ATOM 721 C C . LEU A 1 102 ? 2.642 1.997 -6.962 1.00 89.31 102 LEU A C 1
ATOM 723 O O . LEU A 1 102 ? 2.100 1.609 -5.932 1.00 89.31 102 LEU A O 1
ATOM 727 N N . ARG A 1 103 ? 1.949 2.367 -8.046 1.00 81.06 103 ARG A N 1
ATOM 728 C CA . ARG A 1 103 ? 0.484 2.324 -8.083 1.00 81.06 103 ARG A CA 1
ATOM 729 C C . ARG A 1 103 ? -0.040 0.911 -7.827 1.00 81.06 103 ARG A C 1
ATOM 731 O O . ARG A 1 103 ? -0.949 0.751 -7.029 1.00 81.06 103 ARG A O 1
ATOM 738 N N . ALA A 1 104 ? 0.527 -0.105 -8.473 1.00 85.81 104 ALA A N 1
ATOM 739 C CA . ALA A 1 104 ? 0.096 -1.490 -8.295 1.00 85.81 104 ALA A CA 1
ATOM 740 C C . ALA A 1 104 ? 0.338 -1.996 -6.861 1.00 85.81 104 ALA A C 1
ATOM 742 O O . ALA A 1 104 ? -0.494 -2.723 -6.315 1.00 85.81 104 ALA A O 1
ATOM 743 N N . ALA A 1 105 ? 1.448 -1.595 -6.233 1.00 79.25 105 ALA A N 1
ATOM 744 C CA . ALA A 1 105 ? 1.716 -1.881 -4.828 1.00 79.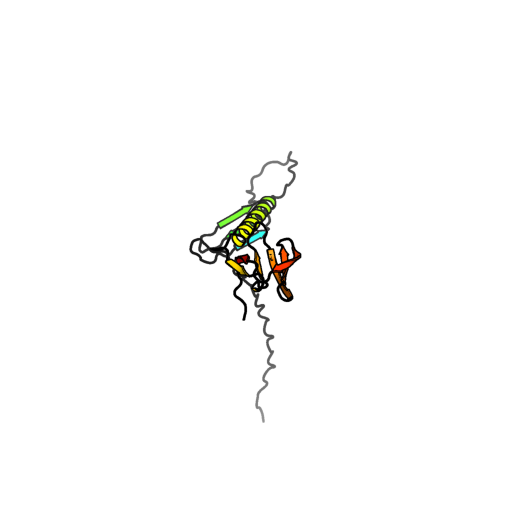25 105 ALA A CA 1
ATOM 745 C C . ALA A 1 105 ? 0.670 -1.213 -3.925 1.00 79.25 105 ALA A C 1
ATOM 747 O O . ALA A 1 105 ? 0.044 -1.895 -3.119 1.00 79.25 105 ALA A O 1
ATOM 748 N N . GLU A 1 106 ? 0.400 0.081 -4.127 1.00 76.00 106 GLU A N 1
ATOM 749 C CA . GLU A 1 106 ? -0.649 0.804 -3.404 1.00 76.00 106 GLU A CA 1
ATOM 750 C C . GLU A 1 106 ? -2.023 0.154 -3.604 1.00 76.00 106 GLU A C 1
ATOM 752 O O . GLU A 1 106 ? -2.763 -0.027 -2.643 1.00 76.00 106 GLU A O 1
ATOM 757 N N . GLU A 1 107 ? -2.387 -0.217 -4.829 1.00 70.94 107 GLU A N 1
ATOM 758 C CA . GLU A 1 107 ? -3.647 -0.901 -5.131 1.00 70.94 107 GLU A CA 1
ATOM 759 C C . GLU A 1 107 ? -3.735 -2.253 -4.420 1.00 70.94 107 GLU A C 1
ATOM 761 O O . GLU A 1 107 ? -4.771 -2.562 -3.841 1.00 70.94 107 GLU A O 1
ATOM 766 N N . THR A 1 108 ? -2.649 -3.027 -4.396 1.00 76.00 108 THR A N 1
ATOM 767 C CA . THR A 1 108 ? -2.594 -4.328 -3.712 1.00 76.00 108 THR A CA 1
ATOM 768 C C . THR A 1 108 ? -2.690 -4.171 -2.193 1.00 76.00 108 THR A C 1
ATOM 770 O O . THR A 1 108 ? -3.403 -4.922 -1.534 1.00 76.00 108 THR A O 1
ATOM 773 N N . GLU A 1 109 ? -2.018 -3.173 -1.620 1.00 66.56 109 GLU A N 1
ATOM 774 C CA . GLU A 1 109 ? -2.071 -2.867 -0.187 1.00 66.56 109 GLU A CA 1
ATOM 775 C C . GLU A 1 109 ? -3.428 -2.299 0.249 1.00 66.56 109 GLU A C 1
ATOM 777 O O . GLU A 1 109 ? -3.867 -2.526 1.380 1.00 66.56 109 GLU A O 1
ATOM 782 N N . ASN A 1 110 ? -4.089 -1.547 -0.636 1.00 61.00 110 ASN A N 1
ATOM 783 C CA . ASN A 1 110 ? -5.391 -0.931 -0.392 1.00 61.00 110 ASN A CA 1
ATOM 784 C C . ASN A 1 110 ? -6.570 -1.793 -0.853 1.00 61.00 110 ASN A C 1
ATOM 786 O O . ASN A 1 110 ? -7.718 -1.412 -0.576 1.00 61.00 110 ASN A O 1
ATOM 790 N N . ALA A 1 111 ? -6.304 -2.912 -1.534 1.00 65.50 111 ALA A N 1
ATOM 791 C CA . ALA A 1 111 ? -7.310 -3.891 -1.895 1.00 65.50 111 ALA A CA 1
ATOM 792 C C . ALA A 1 111 ? -8.049 -4.288 -0.612 1.00 65.50 111 ALA A C 1
ATOM 794 O O . ALA A 1 111 ? -7.405 -4.555 0.409 1.00 65.50 111 ALA A O 1
ATOM 795 N N . PRO A 1 112 ? -9.391 -4.267 -0.609 1.00 56.22 112 PRO A N 1
ATOM 796 C CA . PRO A 1 112 ? -10.141 -4.679 0.561 1.00 56.22 112 PRO A CA 1
ATOM 797 C C . PRO A 1 112 ? -9.715 -6.109 0.898 1.00 56.22 112 PRO A C 1
ATOM 799 O O . PRO A 1 112 ? -9.902 -7.021 0.093 1.00 56.22 112 PRO A O 1
ATOM 802 N N . GLY A 1 113 ? -9.102 -6.290 2.073 1.00 56.41 113 GLY A N 1
ATOM 803 C CA . GLY A 1 113 ? -8.833 -7.618 2.606 1.00 56.41 113 GLY A CA 1
ATOM 804 C C . GLY A 1 113 ? -10.128 -8.427 2.632 1.00 56.41 113 GLY A C 1
ATOM 805 O O . GLY A 1 113 ? -11.222 -7.856 2.625 1.00 56.41 113 GLY A O 1
ATOM 806 N N . GLU A 1 114 ? -10.015 -9.753 2.630 1.00 54.47 114 GLU A N 1
ATOM 807 C CA . GLU A 1 114 ? -11.172 -10.647 2.664 1.00 54.47 114 GLU A CA 1
ATOM 808 C C . GLU A 1 114 ? -12.085 -10.299 3.859 1.00 54.47 114 GLU A C 1
ATOM 810 O O . GLU A 1 114 ? -11.851 -10.702 4.993 1.00 54.47 114 GLU A O 1
ATOM 815 N N . ARG A 1 115 ? -13.142 -9.535 3.550 1.00 59.75 115 ARG A N 1
ATOM 816 C CA . ARG A 1 115 ? -14.193 -8.964 4.411 1.00 59.75 115 ARG A CA 1
ATOM 817 C C . ARG A 1 115 ? -13.776 -7.770 5.293 1.00 59.75 115 ARG A C 1
ATOM 819 O O . ARG A 1 115 ? -12.981 -7.926 6.219 1.00 59.75 115 ARG A O 1
ATOM 826 N N . PRO A 1 116 ? -14.408 -6.595 5.087 1.00 72.31 116 PRO A N 1
ATOM 827 C CA . PRO A 1 116 ? -14.340 -5.486 6.030 1.00 72.31 116 PRO A CA 1
ATOM 828 C C . PRO A 1 116 ? -14.753 -5.926 7.439 1.00 72.31 116 PRO A C 1
ATOM 830 O O . PRO A 1 116 ? -15.712 -6.683 7.608 1.00 72.31 116 PRO A O 1
ATOM 833 N N . VAL A 1 117 ? -14.040 -5.437 8.453 1.00 81.12 117 VAL A N 1
ATOM 834 C CA . VAL A 1 117 ? -14.331 -5.727 9.864 1.00 81.12 117 VAL A CA 1
ATOM 835 C C . VAL A 1 117 ? -15.011 -4.516 10.479 1.00 81.12 117 VAL A C 1
ATOM 837 O O . VAL A 1 117 ? -14.443 -3.429 10.485 1.00 81.12 117 VAL A O 1
ATOM 840 N N . THR A 1 118 ? -16.213 -4.689 11.017 1.00 88.25 118 THR A N 1
ATOM 841 C CA . THR A 1 118 ? -16.896 -3.643 11.785 1.00 88.25 118 THR A CA 1
ATOM 842 C C . THR A 1 118 ? -16.542 -3.784 13.262 1.00 88.25 11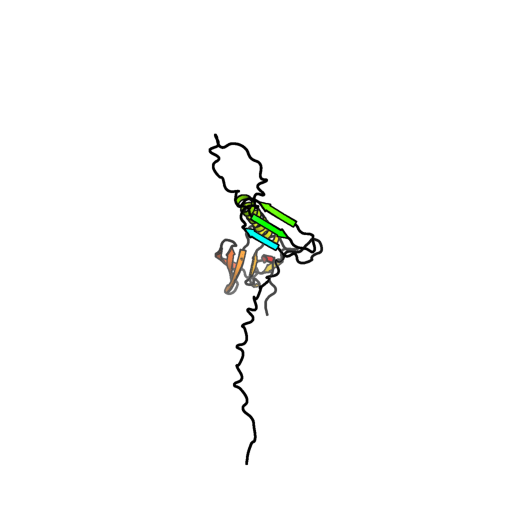8 THR A C 1
ATOM 844 O O . THR A 1 118 ? -16.701 -4.864 13.827 1.00 88.25 118 THR A O 1
ATOM 847 N N . VAL A 1 119 ? -16.060 -2.705 13.877 1.00 90.31 119 VAL A N 1
ATOM 848 C CA . VAL A 1 119 ? -15.751 -2.622 15.315 1.00 90.31 119 VAL A CA 1
ATOM 849 C C . VAL A 1 119 ? -16.413 -1.397 15.926 1.00 90.31 119 VAL A C 1
ATOM 851 O O . VAL A 1 119 ? -16.711 -0.437 15.217 1.00 90.31 119 VAL A O 1
ATOM 854 N N . GLU A 1 120 ? -16.625 -1.400 17.234 1.00 93.12 120 GLU A N 1
ATOM 855 C CA . GLU A 1 120 ? -17.090 -0.204 17.937 1.00 93.12 120 GLU A CA 1
ATOM 856 C C . GLU A 1 120 ? -15.967 0.838 18.049 1.00 93.12 120 GLU A C 1
ATOM 858 O O . GLU A 1 120 ? -14.779 0.505 18.096 1.00 93.12 120 GLU A O 1
ATOM 863 N N . ALA A 1 121 ? -16.325 2.122 18.120 1.00 92.75 121 ALA A N 1
ATOM 864 C CA . ALA A 1 121 ? -15.357 3.210 18.224 1.00 92.75 121 ALA A CA 1
ATOM 865 C C . ALA A 1 121 ? -14.451 3.067 19.456 1.00 92.75 121 ALA A C 1
ATOM 867 O O . ALA A 1 121 ? -13.263 3.385 19.382 1.00 92.75 121 ALA A O 1
ATOM 868 N N . ALA A 1 122 ? -14.986 2.543 20.562 1.00 91.06 122 ALA A N 1
ATOM 869 C CA . ALA A 1 122 ? -14.229 2.255 21.778 1.00 91.06 122 ALA A CA 1
ATOM 870 C C . ALA A 1 122 ? -13.171 1.152 21.608 1.00 91.06 122 ALA A C 1
ATOM 872 O O . ALA A 1 122 ? -12.224 1.080 22.392 1.00 91.06 122 ALA A O 1
ATOM 873 N N . GLU A 1 123 ? -13.300 0.310 20.584 1.00 91.12 123 GLU A N 1
ATOM 874 C CA . GLU A 1 123 ? -12.406 -0.821 20.335 1.00 91.12 123 GLU A CA 1
ATOM 875 C C . GLU A 1 123 ? -11.294 -0.517 19.326 1.00 91.12 123 GLU A C 1
ATOM 877 O O . GLU A 1 123 ? -10.420 -1.364 19.106 1.00 91.12 123 GLU A O 1
ATOM 882 N N . LEU A 1 124 ? -11.307 0.678 18.726 1.00 92.19 124 LEU A N 1
ATOM 883 C CA . LEU A 1 124 ? -10.307 1.098 17.751 1.00 92.19 124 LEU A CA 1
ATOM 884 C C . LEU A 1 124 ? -8.903 1.138 18.357 1.00 92.19 124 LEU A C 1
ATOM 886 O O . LEU A 1 124 ? -8.650 1.754 19.399 1.00 92.19 124 LEU A O 1
ATOM 890 N N . ARG A 1 125 ? -7.955 0.526 17.647 1.00 90.19 125 ARG A N 1
ATOM 891 C CA . ARG A 1 125 ? -6.543 0.453 18.027 1.00 90.19 125 ARG A CA 1
ATOM 892 C C . ARG A 1 125 ? -5.703 1.306 17.098 1.00 90.19 125 ARG A C 1
ATOM 894 O O . ARG A 1 125 ? -5.993 1.455 15.914 1.00 90.19 125 ARG A O 1
ATOM 901 N N . ARG A 1 126 ? -4.592 1.825 17.624 1.00 91.00 126 ARG A N 1
ATOM 902 C CA . ARG A 1 126 ? -3.573 2.472 16.794 1.00 91.00 126 ARG A CA 1
ATOM 903 C C . ARG A 1 126 ? -3.123 1.512 15.689 1.00 91.00 126 ARG A C 1
ATOM 905 O O . ARG A 1 126 ? -2.752 0.378 15.974 1.00 91.00 126 ARG A O 1
ATOM 912 N N . GLY A 1 127 ? -3.112 1.996 14.452 1.00 88.25 127 GLY A N 1
ATOM 913 C CA . GLY A 1 127 ? -2.766 1.209 13.269 1.00 88.25 127 GLY A CA 1
ATOM 914 C C . GLY A 1 127 ? -3.959 0.587 12.540 1.00 88.25 127 GLY A C 1
ATOM 915 O O . GLY A 1 127 ? -3.774 0.159 11.402 1.00 88.25 127 GLY A O 1
ATOM 916 N N . ASP A 1 128 ? -5.160 0.576 13.128 1.00 89.81 128 ASP A N 1
ATOM 917 C CA . ASP A 1 128 ? -6.368 0.150 12.416 1.00 89.81 128 ASP A CA 1
ATOM 918 C C . ASP A 1 128 ? -6.652 1.091 11.241 1.00 89.81 128 ASP A C 1
ATOM 920 O O . ASP A 1 128 ? -6.466 2.309 11.337 1.00 89.81 128 ASP A O 1
ATOM 924 N N . VAL A 1 129 ? -7.089 0.522 10.118 1.00 88.69 129 VAL A N 1
ATOM 925 C CA . VAL A 1 129 ? -7.310 1.265 8.872 1.00 88.69 129 VAL A CA 1
ATOM 926 C C . VAL A 1 129 ? -8.793 1.288 8.553 1.00 88.69 129 VAL A C 1
ATOM 928 O O . VAL A 1 129 ? -9.395 0.230 8.383 1.00 88.69 129 VAL A O 1
ATOM 931 N N . ARG A 1 130 ? -9.374 2.483 8.441 1.00 87.44 130 ARG A N 1
ATOM 932 C CA . ARG A 1 130 ? -10.786 2.670 8.095 1.00 87.44 130 ARG A CA 1
ATOM 933 C C . ARG A 1 130 ? -11.070 2.217 6.666 1.00 87.44 130 ARG A C 1
ATOM 935 O O . ARG A 1 130 ? -10.293 2.499 5.753 1.00 87.44 130 ARG A O 1
ATOM 942 N N . ASP A 1 131 ? -12.212 1.568 6.487 1.00 82.06 131 ASP A N 1
ATOM 943 C CA . ASP A 1 131 ? -12.758 1.256 5.172 1.00 82.06 131 ASP A CA 1
ATOM 944 C C . ASP A 1 131 ? -13.435 2.475 4.523 1.00 82.06 131 ASP A C 1
ATOM 946 O O . ASP A 1 131 ? -14.150 3.238 5.180 1.00 82.06 131 ASP A O 1
ATOM 950 N N . GLY A 1 132 ? -13.153 2.690 3.237 1.00 75.38 132 GLY A N 1
ATOM 951 C CA . GLY A 1 132 ? -13.586 3.859 2.468 1.00 75.38 132 GLY A CA 1
ATOM 952 C C . GLY A 1 132 ? -12.627 4.264 1.340 1.00 75.38 132 GLY A C 1
ATOM 953 O O . GLY A 1 132 ? -11.553 3.678 1.161 1.00 75.38 132 GLY A O 1
ATOM 954 N N . ASP A 1 133 ? -13.016 5.312 0.605 1.00 69.50 133 ASP A N 1
ATOM 955 C CA . ASP A 1 133 ? -12.325 5.813 -0.600 1.00 69.50 133 ASP A CA 1
ATOM 956 C C . ASP A 1 133 ? -10.909 6.344 -0.340 1.00 69.50 133 ASP A C 1
ATOM 958 O O . ASP A 1 133 ? -10.117 6.524 -1.263 1.00 69.50 133 ASP A O 1
ATOM 962 N N . ARG A 1 134 ? -10.580 6.651 0.919 1.00 76.38 134 ARG A N 1
ATOM 963 C CA . ARG A 1 134 ? -9.274 7.181 1.319 1.00 76.38 134 ARG A CA 1
ATOM 964 C C . ARG A 1 134 ? -8.709 6.365 2.465 1.00 76.38 134 ARG A C 1
ATOM 966 O O . ARG A 1 134 ? -9.395 6.127 3.456 1.00 76.38 134 ARG A O 1
ATOM 973 N N . THR A 1 135 ? -7.430 6.022 2.365 1.00 82.50 135 THR A N 1
ATOM 974 C CA . THR A 1 135 ? -6.707 5.324 3.429 1.00 82.50 135 THR A CA 1
ATOM 975 C C . THR A 1 135 ? -6.536 6.247 4.631 1.00 82.50 135 THR A C 1
ATOM 977 O O . THR A 1 135 ? -5.895 7.304 4.553 1.00 82.50 135 THR A O 1
ATOM 980 N N . MET A 1 136 ? -7.149 5.846 5.743 1.00 90.44 136 MET A N 1
ATOM 981 C CA . MET A 1 136 ? -7.109 6.543 7.022 1.00 90.44 136 MET A CA 1
ATOM 982 C C . MET A 1 136 ? -6.717 5.561 8.116 1.00 90.44 136 MET A C 1
ATOM 984 O O . MET A 1 136 ? -7.415 4.574 8.335 1.00 90.44 136 MET A O 1
ATOM 988 N N . THR A 1 137 ? -5.637 5.863 8.825 1.00 92.81 137 THR A N 1
ATOM 989 C CA . THR A 1 137 ? -5.102 5.022 9.897 1.00 92.81 137 THR A CA 1
ATOM 990 C C . THR A 1 137 ? -5.355 5.677 11.245 1.00 92.81 137 THR A C 1
ATOM 992 O O . THR A 1 137 ? -5.146 6.881 11.399 1.00 92.81 137 THR A O 1
ATOM 995 N N . VAL A 1 138 ? -5.778 4.901 12.237 1.00 93.88 138 VAL A N 1
ATOM 996 C CA . VAL A 1 138 ? -5.894 5.372 13.619 1.00 93.88 138 VAL A CA 1
ATOM 997 C C . VAL A 1 138 ? -4.495 5.667 14.164 1.00 93.88 138 VAL A C 1
ATOM 999 O O . VAL A 1 138 ? -3.647 4.781 14.270 1.00 93.88 138 VAL A O 1
ATOM 1002 N N . GLU A 1 139 ? -4.247 6.918 14.532 1.00 94.19 139 GLU A N 1
ATOM 1003 C CA . GLU A 1 139 ? -3.009 7.367 15.171 1.00 94.19 139 GLU A CA 1
ATOM 1004 C C . GLU A 1 139 ? -3.103 7.271 16.699 1.00 94.19 139 GLU A C 1
ATOM 1006 O O . GLU A 1 139 ? -2.171 6.799 17.353 1.00 94.19 139 GLU A O 1
ATOM 1011 N N . SER A 1 140 ? -4.236 7.682 17.272 1.00 92.12 140 SER A N 1
ATOM 1012 C CA . SER A 1 140 ? -4.520 7.557 18.703 1.00 92.12 140 SER A CA 1
ATOM 1013 C C . SER A 1 140 ? -6.020 7.542 18.981 1.00 92.12 140 SER A C 1
ATOM 1015 O O . SER A 1 140 ? -6.813 8.079 18.208 1.00 92.12 140 SER A O 1
ATOM 1017 N N . THR A 1 141 ? -6.404 6.946 20.106 1.00 94.56 141 THR A N 1
ATOM 1018 C CA . THR A 1 141 ? -7.769 6.978 20.636 1.00 94.56 141 THR A CA 1
ATOM 1019 C C . THR A 1 141 ? -7.737 7.484 22.072 1.00 94.56 141 THR A C 1
ATOM 1021 O O . THR A 1 141 ? -6.859 7.123 22.858 1.00 94.56 141 THR A O 1
ATOM 1024 N N . ARG A 1 142 ? -8.669 8.373 22.410 1.00 94.62 142 ARG A N 1
ATOM 1025 C CA . ARG A 1 142 ? -8.898 8.852 23.774 1.00 94.62 142 ARG A CA 1
ATOM 1026 C C . ARG A 1 142 ? -10.382 8.758 24.075 1.00 94.62 142 ARG A C 1
ATOM 1028 O O . ARG A 1 142 ? -11.181 9.348 23.360 1.00 94.62 142 ARG A O 1
ATOM 1035 N N . THR A 1 143 ? -10.730 8.090 25.162 1.00 93.38 143 THR A N 1
ATOM 1036 C CA . THR A 1 143 ? -12.114 8.005 25.632 1.00 93.38 143 THR A CA 1
ATOM 1037 C C . THR A 1 143 ? -12.359 9.052 26.713 1.00 93.38 143 THR A C 1
ATOM 1039 O O . THR A 1 143 ? -11.581 9.153 27.660 1.00 93.38 143 THR A O 1
ATOM 1042 N N . ASP A 1 144 ? -13.434 9.818 26.560 1.00 90.81 144 ASP A N 1
ATOM 1043 C CA . ASP A 1 144 ? -13.981 10.742 27.549 1.00 90.81 144 ASP A CA 1
ATOM 1044 C C . ASP A 1 144 ? -15.434 10.339 27.842 1.00 90.81 144 ASP A C 1
ATOM 1046 O O . ASP A 1 144 ? -16.376 10.703 27.132 1.00 90.81 144 ASP A O 1
ATOM 1050 N N . GLY A 1 145 ? -15.604 9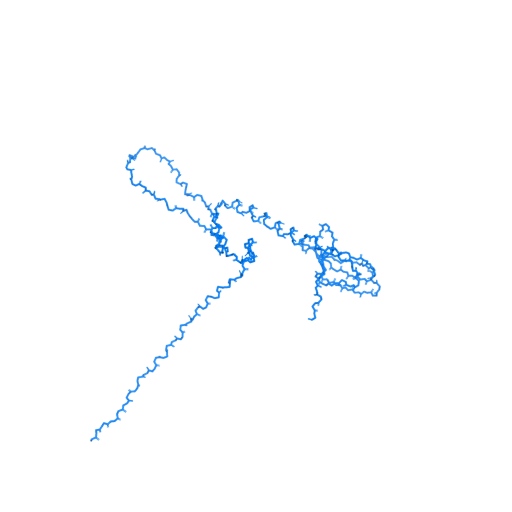.466 28.837 1.00 88.06 145 GLY A N 1
ATOM 1051 C CA . GLY A 1 145 ? -16.902 8.887 29.178 1.00 88.06 145 GLY A CA 1
ATOM 1052 C C . GLY A 1 145 ? -17.520 8.107 28.013 1.00 88.06 145 GLY A C 1
ATOM 1053 O O . GLY A 1 145 ? -16.996 7.074 27.603 1.00 88.06 145 GLY A O 1
ATOM 1054 N N . SER A 1 146 ? -18.650 8.594 27.494 1.00 92.69 146 SER A N 1
ATOM 1055 C CA . SER A 1 146 ? -19.383 7.986 26.373 1.00 92.69 146 SER A CA 1
ATOM 1056 C C . SER A 1 146 ? -18.855 8.384 24.992 1.00 92.69 146 SER A C 1
ATOM 1058 O O . SER A 1 146 ? -19.345 7.872 23.986 1.00 92.69 146 SER A O 1
ATOM 1060 N N . THR A 1 147 ? -17.883 9.298 24.926 1.00 95.25 147 THR A N 1
ATOM 1061 C CA . THR A 1 147 ? -17.340 9.817 23.669 1.00 95.25 147 THR A CA 1
ATOM 1062 C C . THR A 1 147 ? -15.921 9.314 23.452 1.00 95.25 147 THR A C 1
ATOM 1064 O O . THR A 1 147 ? -15.069 9.402 24.333 1.00 95.25 147 THR A O 1
ATOM 1067 N N . VAL A 1 148 ? -15.634 8.814 22.255 1.00 96.69 148 VAL A N 1
ATOM 1068 C CA . VAL A 1 148 ? -14.293 8.411 21.833 1.00 96.69 148 VAL A CA 1
ATOM 1069 C C . VAL A 1 148 ? -13.766 9.422 20.824 1.00 96.69 148 VAL A C 1
ATOM 1071 O O . VAL A 1 148 ? -14.322 9.604 19.743 1.00 96.69 148 VAL A O 1
ATOM 1074 N N . HIS A 1 149 ? -12.665 10.075 21.172 1.00 96.94 149 HIS A N 1
ATOM 1075 C CA . HIS A 1 149 ? -11.892 10.938 20.294 1.00 96.94 149 HIS A CA 1
ATOM 1076 C C . HIS A 1 149 ? -10.842 10.107 19.565 1.00 96.94 149 HIS A C 1
ATOM 1078 O O . HIS A 1 149 ? -9.863 9.650 20.156 1.00 96.94 149 HIS A O 1
ATOM 1084 N N . VAL A 1 150 ? -11.037 9.929 18.266 1.00 96.19 150 VAL A N 1
ATOM 1085 C CA . VAL A 1 150 ? -10.128 9.186 17.399 1.00 96.19 150 VAL A CA 1
ATOM 1086 C C . VAL A 1 150 ? -9.318 10.180 16.584 1.00 96.19 150 VAL A C 1
ATOM 1088 O O . VAL A 1 150 ? -9.878 10.973 15.826 1.00 96.19 150 VAL A O 1
ATOM 1091 N N . THR A 1 151 ? -7.999 10.141 16.728 1.00 96.44 151 THR A N 1
ATOM 1092 C CA . THR A 1 151 ? -7.084 10.861 15.843 1.00 96.44 151 THR A CA 1
ATOM 1093 C C . THR A 1 151 ? -6.768 9.975 14.653 1.00 96.44 151 THR A C 1
ATOM 1095 O O . THR A 1 151 ? -6.191 8.899 14.806 1.00 96.44 151 THR A O 1
ATOM 1098 N N . TRP A 1 152 ? -7.151 10.431 13.470 1.00 95.12 152 TRP A N 1
ATOM 1099 C CA . TRP A 1 152 ? -6.892 9.778 12.197 1.00 95.12 152 TRP A CA 1
ATOM 1100 C C . TRP A 1 152 ? -5.708 10.430 11.509 1.00 95.12 152 TRP A C 1
ATOM 1102 O O . TRP A 1 152 ? -5.589 11.651 11.526 1.00 95.12 152 TRP A O 1
ATOM 1112 N N . LYS A 1 153 ? -4.899 9.620 10.830 1.00 94.88 153 LYS A N 1
ATOM 1113 C CA . LYS A 1 153 ? -3.870 10.052 9.892 1.00 94.88 153 LYS A CA 1
ATOM 1114 C C . LYS A 1 153 ? -4.238 9.575 8.493 1.00 94.88 153 LYS A C 1
ATOM 1116 O O . LYS A 1 153 ? -4.441 8.386 8.262 1.00 94.88 153 LYS A O 1
ATOM 1121 N N . SER A 1 154 ? -4.336 10.503 7.551 1.00 91.88 154 SER A N 1
ATOM 1122 C CA . SER A 1 154 ? -4.498 10.176 6.129 1.00 91.88 154 SER A CA 1
ATOM 1123 C C . SER A 1 154 ? -3.195 9.649 5.530 1.00 91.88 154 SER A C 1
ATOM 1125 O O . SER A 1 154 ? -2.111 10.023 5.982 1.00 91.88 154 SER A O 1
ATOM 1127 N N . GLY A 1 155 ? -3.295 8.883 4.439 1.00 82.56 155 GLY A N 1
ATOM 1128 C CA . GLY A 1 155 ? -2.129 8.511 3.623 1.00 82.56 155 GLY A CA 1
ATOM 1129 C C . GLY A 1 155 ? -1.303 9.716 3.139 1.00 82.56 155 GLY A C 1
ATOM 1130 O O . GLY A 1 155 ? -0.088 9.631 3.041 1.00 82.56 155 GLY A O 1
ATOM 1131 N N . ALA A 1 156 ? -1.934 10.883 2.959 1.00 85.12 156 ALA A N 1
ATOM 1132 C CA . ALA A 1 156 ? -1.269 12.143 2.603 1.00 85.12 156 ALA A CA 1
ATOM 1133 C C . ALA A 1 156 ? -0.589 12.864 3.792 1.00 85.12 156 ALA A C 1
ATOM 1135 O O . ALA A 1 156 ? -0.203 14.025 3.676 1.00 85.12 156 ALA A O 1
ATOM 1136 N N . GLY A 1 157 ? -0.498 12.227 4.964 1.00 87.38 157 GLY A N 1
ATOM 1137 C CA . GLY A 1 157 ? 0.222 12.746 6.130 1.00 87.38 157 GLY A CA 1
ATOM 1138 C C . GLY A 1 157 ? -0.537 13.761 6.990 1.00 87.38 157 GLY A C 1
ATOM 1139 O O . GLY A 1 157 ? -0.019 14.165 8.027 1.00 87.38 157 GLY A O 1
ATOM 1140 N N . ARG A 1 158 ? -1.764 14.153 6.622 1.00 93.44 158 ARG A N 1
ATOM 1141 C CA . ARG A 1 158 ? -2.611 15.007 7.476 1.00 93.44 158 ARG A CA 1
ATOM 1142 C C . ARG A 1 158 ? -3.214 14.203 8.618 1.00 93.44 158 ARG A C 1
ATOM 1144 O O . ARG A 1 158 ? -3.766 13.135 8.344 1.00 93.44 158 ARG A O 1
ATOM 1151 N N . SER A 1 159 ? -3.198 14.769 9.824 1.00 94.62 159 SER A N 1
ATOM 1152 C CA . SER A 1 159 ? -3.867 14.217 11.004 1.00 94.62 159 SER A CA 1
ATOM 1153 C C . SER A 1 159 ? -5.022 15.106 11.473 1.00 94.62 159 SER A C 1
ATOM 1155 O O . SER A 1 159 ? -4.947 16.330 11.365 1.00 94.62 159 SER A O 1
ATOM 1157 N N . TRP A 1 160 ? -6.095 14.503 11.983 1.00 96.44 160 TRP A N 1
ATOM 1158 C CA . TRP A 1 160 ? -7.227 15.215 12.588 1.00 96.44 160 TRP A CA 1
ATOM 1159 C C . TRP A 1 160 ? -7.933 14.352 13.630 1.00 96.44 160 TRP A C 1
ATOM 1161 O O . TRP A 1 160 ? -7.897 13.126 13.554 1.00 96.44 160 TRP A O 1
ATOM 1171 N N . THR A 1 161 ? -8.615 14.988 14.582 1.00 96.25 161 THR A N 1
ATOM 1172 C CA . THR A 1 161 ? -9.380 14.298 15.627 1.00 96.25 161 THR A CA 1
ATOM 1173 C C . THR A 1 161 ? -10.873 14.371 15.336 1.00 96.25 161 THR A C 1
ATOM 1175 O O . THR A 1 161 ? -11.398 15.430 15.000 1.00 96.25 161 THR A O 1
ATOM 1178 N N . GLN A 1 162 ? -11.563 13.244 15.483 1.00 95.62 162 GLN A N 1
ATOM 1179 C CA . GLN A 1 162 ? -13.007 13.133 15.324 1.00 95.62 162 GLN A CA 1
ATOM 1180 C C . GLN A 1 162 ? -13.613 12.439 16.542 1.00 95.62 162 GLN A C 1
ATOM 1182 O O . GLN A 1 162 ? -13.075 11.444 17.021 1.00 95.62 162 GLN A O 1
ATOM 1187 N N . ALA A 1 163 ? -14.715 12.985 17.046 1.00 96.56 163 ALA A N 1
ATOM 1188 C CA . ALA A 1 163 ? -15.452 12.429 18.170 1.00 96.56 163 ALA A CA 1
ATOM 1189 C C . ALA A 1 163 ? -16.558 11.487 17.676 1.00 96.56 163 ALA A C 1
ATOM 1191 O O . ALA A 1 163 ? -17.263 11.809 16.718 1.00 96.56 163 ALA A O 1
ATOM 1192 N N . TYR A 1 164 ? -16.706 10.354 18.351 1.00 96.25 164 TYR A N 1
ATOM 1193 C CA . TYR A 1 164 ? -17.726 9.337 18.110 1.00 96.25 164 TYR A CA 1
ATOM 1194 C C . TYR A 1 164 ? -18.395 8.954 19.425 1.00 96.25 164 TYR A C 1
ATOM 1196 O O . TYR A 1 164 ? -17.759 9.036 20.474 1.00 96.25 164 TYR A O 1
ATOM 1204 N N . ALA A 1 165 ? -19.641 8.481 19.380 1.00 96.00 165 ALA A N 1
ATOM 1205 C CA . ALA A 1 165 ? -20.176 7.732 20.513 1.00 96.00 165 ALA A CA 1
ATOM 1206 C C . ALA A 1 165 ? -19.409 6.404 20.640 1.00 96.00 165 ALA A C 1
ATOM 1208 O O . ALA A 1 165 ? -18.979 5.844 19.630 1.00 96.00 165 ALA A O 1
ATOM 1209 N N . ALA A 1 166 ? -19.204 5.920 21.864 1.00 93.69 166 ALA A N 1
ATOM 1210 C CA . ALA A 1 166 ? -18.394 4.730 22.135 1.00 93.69 166 ALA A CA 1
ATOM 1211 C C . ALA A 1 166 ? -18.850 3.481 21.359 1.00 93.69 166 ALA A C 1
ATOM 1213 O O . ALA A 1 166 ? -18.008 2.722 20.886 1.00 93.69 166 ALA A O 1
ATOM 1214 N N . ASP A 1 167 ? -20.160 3.340 21.170 1.00 93.44 167 ASP A N 1
ATOM 1215 C CA . ASP A 1 167 ? -20.853 2.257 20.467 1.00 93.44 167 ASP A CA 1
ATOM 1216 C C . ASP A 1 167 ? -20.947 2.466 18.945 1.00 93.44 167 ASP A C 1
ATOM 1218 O O . ASP A 1 167 ? -21.524 1.648 18.228 1.00 93.44 167 ASP A O 1
ATOM 1222 N N . THR A 1 168 ? -20.396 3.562 18.413 1.00 96.31 168 THR A N 1
ATOM 1223 C CA . THR A 1 168 ? -20.465 3.826 16.974 1.00 96.31 168 THR A CA 1
ATOM 1224 C C . THR A 1 168 ? -19.712 2.743 16.209 1.00 96.31 168 THR A C 1
ATOM 1226 O O . THR A 1 168 ? -18.501 2.595 16.362 1.00 96.31 168 THR A O 1
ATOM 1229 N N . ALA A 1 169 ? -20.419 2.031 15.335 1.00 92.75 169 ALA A N 1
ATOM 1230 C CA . ALA A 1 169 ? -19.838 1.034 14.450 1.00 92.75 169 ALA A CA 1
ATOM 1231 C C . ALA A 1 169 ? -18.962 1.688 13.365 1.00 92.75 169 ALA A C 1
ATOM 1233 O O . ALA A 1 169 ? -19.417 2.539 12.597 1.00 92.75 169 ALA A O 1
ATOM 1234 N N . ILE A 1 170 ? -17.700 1.267 13.281 1.00 91.75 170 ILE A N 1
ATOM 1235 C CA . ILE A 1 170 ? -16.701 1.739 12.322 1.00 91.75 170 ILE A CA 1
ATOM 1236 C C . ILE A 1 170 ? -16.172 0.544 11.530 1.00 91.75 170 ILE A C 1
ATOM 1238 O O . ILE A 1 170 ? -15.640 -0.414 12.087 1.00 91.75 170 ILE A O 1
ATOM 1242 N N . THR A 1 171 ? -16.303 0.615 10.208 1.00 89.88 171 THR A N 1
ATOM 1243 C CA . THR A 1 171 ? -15.804 -0.410 9.287 1.00 89.88 171 THR A CA 1
ATOM 1244 C C . THR A 1 171 ? -14.321 -0.195 8.982 1.00 89.88 171 THR A C 1
ATOM 1246 O O . THR A 1 171 ? -13.887 0.928 8.710 1.00 89.88 171 THR A O 1
ATOM 1249 N N . LEU A 1 172 ? -13.543 -1.277 9.016 1.00 88.31 172 LEU A N 1
ATOM 1250 C CA . LEU A 1 172 ? -12.095 -1.310 8.841 1.00 88.31 172 LEU A CA 1
ATOM 1251 C C . LEU A 1 172 ? -11.685 -2.222 7.676 1.00 88.31 172 LEU A C 1
ATOM 1253 O O . LEU A 1 172 ? -12.271 -3.287 7.487 1.00 88.31 172 LEU A O 1
ATOM 1257 N N . LYS A 1 173 ? -10.620 -1.845 6.955 1.00 80.06 173 LYS A N 1
ATOM 1258 C CA . LYS A 1 173 ? -9.962 -2.682 5.929 1.00 80.06 173 LYS A CA 1
ATOM 1259 C C . LYS A 1 173 ? -9.078 -3.763 6.539 1.00 80.06 173 LYS A C 1
ATOM 1261 O O . LYS A 1 173 ? -8.958 -4.854 5.994 1.00 80.06 173 LYS A O 1
ATOM 1266 N N . ARG A 1 174 ? -8.416 -3.444 7.655 1.00 72.31 174 ARG A N 1
ATOM 1267 C CA . ARG A 1 174 ? -7.513 -4.352 8.366 1.00 72.31 174 ARG A CA 1
ATOM 1268 C C . ARG A 1 174 ? -7.510 -4.029 9.848 1.00 72.31 174 ARG A C 1
ATOM 1270 O O . ARG A 1 174 ? -7.332 -2.873 10.230 1.00 72.31 174 ARG A O 1
ATOM 1277 N N . ARG A 1 175 ? -7.628 -5.079 10.656 1.00 67.44 175 ARG A N 1
ATOM 1278 C CA . ARG A 1 175 ? -7.347 -5.045 12.088 1.00 67.44 175 ARG A CA 1
ATOM 1279 C C . ARG A 1 175 ? -5.928 -5.551 12.304 1.00 67.44 175 ARG A C 1
ATOM 1281 O O . ARG A 1 175 ? -5.627 -6.674 11.897 1.00 67.44 175 ARG A O 1
ATOM 1288 N N . LEU A 1 176 ? -5.050 -4.756 12.914 1.00 62.91 176 LEU A N 1
ATOM 1289 C CA . LEU A 1 176 ? -3.758 -5.305 13.331 1.00 62.91 176 LEU A CA 1
ATOM 1290 C C . LEU A 1 176 ? -3.974 -6.213 14.553 1.00 62.91 176 LEU A C 1
ATOM 1292 O O . LEU A 1 176 ? -4.722 -5.836 15.463 1.00 62.91 176 LEU A O 1
ATOM 1296 N N . PRO A 1 177 ? -3.347 -7.403 14.611 1.00 57.34 177 PRO A N 1
ATOM 1297 C CA . PRO A 1 177 ? -3.373 -8.203 15.825 1.00 57.34 177 PRO A CA 1
ATOM 1298 C C . PRO A 1 177 ? -2.792 -7.357 16.960 1.00 57.34 177 PRO A C 1
ATOM 1300 O O . PRO A 1 177 ? -1.705 -6.793 16.835 1.00 57.34 177 PRO A O 1
ATOM 1303 N N . GLY A 1 178 ? -3.557 -7.214 18.044 1.00 46.94 178 GLY A N 1
ATOM 1304 C CA . GLY A 1 178 ? -3.131 -6.441 19.204 1.00 46.94 178 GLY A CA 1
ATOM 1305 C C . GLY A 1 178 ? -1.831 -7.019 19.748 1.00 46.94 178 GLY A C 1
ATOM 1306 O O . GLY A 1 178 ? -1.831 -8.140 20.252 1.00 46.94 178 GLY A O 1
ATOM 1307 N N . GLY A 1 179 ? -0.737 -6.267 19.616 1.00 39.78 179 GLY A N 1
ATOM 1308 C CA . GLY A 1 179 ? 0.539 -6.613 20.228 1.00 39.78 179 GLY A CA 1
ATOM 1309 C C . GLY A 1 179 ? 0.362 -6.715 21.740 1.00 39.78 179 GLY A C 1
ATOM 1310 O O . GLY A 1 179 ? -0.114 -5.767 22.369 1.00 39.78 179 GLY A O 1
ATOM 1311 N N . ARG A 1 180 ? 0.677 -7.890 22.283 1.00 34.81 180 ARG A N 1
ATOM 1312 C CA . ARG A 1 180 ? 0.938 -8.095 23.707 1.00 34.81 180 ARG A CA 1
ATOM 1313 C C . ARG A 1 180 ? 2.369 -7.691 24.016 1.00 34.81 180 ARG A C 1
ATOM 1315 O O . ARG A 1 180 ? 3.231 -7.963 23.151 1.00 34.81 180 ARG A O 1
#

Foldseek 3Di:
DDDDDDDDDDPPPDDPDPPPPPCPVCPQPPDADPVRHGKDKDKDFDADDPPPDDDDDDDDDDDPPPCPGDATKIWMWIDDPVDTDIDIDHPVVVVVVVVVVVVVVVCVVLPQDPDWDKDFLLPADFQWWFDDPWTKTFNDWDDDDQKIWTWIATPVGDIDIDIDGRRDITITSDDDDDDD

Organism: NCBI:txid3231512

Sequence (180 aa):
MLAGAGQRPYGTRERPRARQDTEETTMGSGITDADGRPVPVTVTAGEPAPSTVAEGAADPATATAKDTGPAPRVGIRLSPPAGELVWTCTPEAARELAAVLLRAAEETENAPGERPVTVEAAELRRGDVRDGDRTMTVESTRTDGSTVHVTWKSGAGRSWTQAYAADTAITLKRRLPGGR

pLDDT: mean 70.64, std 22.02, range [32.44, 96.94]